Protein AF-A0A2N0WQU6-F1 (afdb_monomer)

Secondary structure (DSSP, 8-state):
-PPPHHHHHHHHHTTS-HHHHHS-EEEEEEETTEEEETTEEESSHHHHHHHHHH---SEEEEEE-TTS-HHHHHHHHHHHHHTT-SEEEEEESGGG--

Nearest PDB structures (foldseek):
  4czj-assembly2_B  TM=6.056E-01  e=1.283E-01  Caulobacter vibrioides
  1y9j-assembly1_A  TM=5.795E-01  e=1.784E-01  Rattus norvegicus
  4jro-assembly1_C  TM=5.990E-01  e=4.199E-01  Listeria monocytogenes EGD-e
  2g0t-assembly1_B  TM=4.919E-01  e=2.836E+00  Thermotoga maritima
  5obu-assembly1_A  TM=4.936E-01  e=2.327E+00  Mycoplasmoides genitalium G37

Solvent-accessible surface area (backbone atoms only — not comparable to full-atom values): 5663 Å² total; per-residue (Å²): 134,86,74,49,34,66,55,48,48,49,71,79,51,68,87,74,50,69,65,44,73,72,72,47,59,42,24,35,37,35,47,88,89,40,38,30,48,46,92,46,78,36,98,42,72,64,58,48,53,55,50,44,61,72,42,77,43,54,31,36,39,40,36,34,29,88,79,48,55,68,73,52,53,55,50,52,52,53,36,42,57,74,33,62,36,77,40,79,46,79,45,61,54,66,80,71,71,122

Sequence (98 aa):
MALSGKELAIKYHSLEDEEWVENGTNAISLICSSYCFNDRTFETKRDLLSFIKTFKAINVLIIYDSSTEPSLMAKVFKQCELSHASKISIKCVDTYGR

Foldseek 3Di:
DDQFQLSVCCVQVPPDPPVCVVVDEFEFECEPNWTDTGHDTDPDLVVNLVVLLVDLAQHYEYEHEPPDDPVSVVSSVVSNVVSVHNYYHYYYPVVVPD

Structure (mmCIF, N/CA/C/O backbone):
data_AF-A0A2N0WQU6-F1
#
_entry.id   AF-A0A2N0WQU6-F1
#
loop_
_atom_site.group_PDB
_atom_site.id
_atom_site.type_symbol
_atom_site.label_atom_id
_atom_site.label_alt_id
_atom_site.label_comp_id
_atom_site.label_asym_id
_atom_site.label_entity_id
_atom_site.label_seq_id
_atom_site.pdbx_PDB_ins_code
_atom_site.Cartn_x
_atom_site.Cartn_y
_atom_site.Cartn_z
_atom_site.occupancy
_atom_site.B_iso_or_equiv
_atom_site.auth_seq_id
_atom_site.auth_comp_id
_atom_site.auth_asym_id
_atom_site.auth_atom_id
_atom_site.pdbx_PDB_model_num
ATOM 1 N N . MET A 1 1 ? -4.421 -12.353 -18.406 1.00 39.19 1 MET A N 1
ATOM 2 C CA . MET A 1 1 ? -5.382 -12.600 -17.311 1.00 39.19 1 MET A CA 1
ATOM 3 C C . MET A 1 1 ? -4.846 -11.872 -16.090 1.00 39.19 1 MET A C 1
ATOM 5 O O . MET A 1 1 ? -3.727 -12.171 -15.693 1.00 39.19 1 MET A O 1
ATOM 9 N N . ALA A 1 2 ? -5.542 -10.841 -15.604 1.00 44.09 2 ALA A N 1
ATOM 10 C CA . ALA A 1 2 ? -5.141 -10.126 -14.393 1.00 44.09 2 ALA A CA 1
ATOM 11 C C . ALA A 1 2 ? -5.484 -11.012 -13.188 1.00 44.09 2 ALA A C 1
ATOM 13 O O . ALA A 1 2 ? -6.633 -11.421 -13.054 1.00 44.09 2 ALA A O 1
ATOM 14 N N . LEU A 1 3 ? -4.482 -11.376 -12.389 1.00 52.19 3 LEU A N 1
ATOM 15 C CA . LEU A 1 3 ? -4.675 -12.174 -11.177 1.00 52.19 3 LEU A CA 1
ATOM 16 C C . LEU A 1 3 ? -5.453 -11.332 -10.160 1.00 52.19 3 LEU A C 1
ATOM 18 O O . LEU A 1 3 ? -5.056 -10.197 -9.888 1.00 52.19 3 LEU A O 1
ATOM 22 N N . SER A 1 4 ? -6.539 -11.874 -9.605 1.00 58.03 4 SER A N 1
ATOM 23 C CA . SER A 1 4 ? -7.319 -11.172 -8.576 1.00 58.03 4 SER A CA 1
ATOM 24 C C . SER A 1 4 ? -6.485 -11.002 -7.296 1.00 58.03 4 SER A C 1
ATOM 26 O O . SER A 1 4 ? -5.566 -11.785 -7.034 1.00 58.03 4 SER A O 1
ATOM 28 N N . GLY A 1 5 ? -6.795 -10.002 -6.459 1.00 56.47 5 GLY A N 1
ATOM 29 C CA . GLY A 1 5 ? -6.056 -9.722 -5.215 1.00 56.47 5 GLY A CA 1
ATOM 30 C C . GLY A 1 5 ? -5.897 -10.947 -4.300 1.00 56.47 5 GLY A C 1
ATOM 31 O O . GLY A 1 5 ? -4.863 -11.113 -3.652 1.00 56.47 5 GLY A O 1
ATOM 32 N N . LYS A 1 6 ? -6.875 -11.862 -4.334 1.00 54.75 6 LYS A N 1
ATOM 33 C CA . LYS A 1 6 ? -6.843 -13.161 -3.645 1.00 54.75 6 LYS A CA 1
ATOM 34 C C . LYS A 1 6 ? -5.803 -14.124 -4.226 1.00 54.75 6 LYS A C 1
ATOM 36 O O . LYS A 1 6 ? -5.089 -14.776 -3.473 1.00 54.75 6 LYS A O 1
ATOM 41 N N . GLU A 1 7 ? -5.680 -14.204 -5.547 1.00 59.72 7 GLU A N 1
ATOM 42 C CA . GLU A 1 7 ? -4.689 -15.065 -6.207 1.00 59.72 7 GLU A CA 1
ATOM 43 C C . GLU A 1 7 ? -3.265 -14.541 -6.009 1.00 59.72 7 GLU A C 1
ATOM 45 O O . GLU A 1 7 ? -2.335 -15.327 -5.852 1.00 59.72 7 GLU A O 1
ATOM 50 N N . LEU A 1 8 ? -3.093 -13.216 -5.952 1.00 60.75 8 LEU A N 1
ATOM 51 C CA . LEU A 1 8 ? -1.818 -12.594 -5.595 1.00 60.75 8 LEU A CA 1
ATOM 52 C C . LEU A 1 8 ? -1.446 -12.904 -4.139 1.00 60.75 8 LEU A C 1
ATOM 54 O O . LEU A 1 8 ? -0.320 -13.322 -3.879 1.00 60.75 8 LEU A O 1
ATOM 58 N N . ALA A 1 9 ? -2.385 -12.783 -3.200 1.00 57.44 9 ALA A N 1
ATOM 59 C CA . ALA A 1 9 ? -2.143 -13.184 -1.817 1.00 57.44 9 ALA A CA 1
ATOM 60 C C . ALA A 1 9 ? -1.723 -14.661 -1.728 1.00 57.44 9 ALA A C 1
ATOM 62 O O . ALA A 1 9 ? -0.682 -14.966 -1.163 1.00 57.44 9 ALA A O 1
ATOM 63 N N . ILE A 1 10 ? -2.437 -15.569 -2.394 1.00 58.31 10 ILE A N 1
ATOM 64 C CA . ILE A 1 10 ? -2.100 -17.002 -2.390 1.00 58.31 10 ILE A CA 1
ATOM 65 C C . ILE A 1 10 ? -0.724 -17.269 -3.031 1.00 58.31 10 ILE A C 1
ATOM 67 O O . ILE A 1 10 ? 0.068 -18.044 -2.497 1.00 58.31 10 ILE A O 1
ATOM 71 N N . LYS A 1 11 ? -0.401 -16.608 -4.150 1.00 62.09 11 LYS A N 1
ATOM 72 C CA . LYS A 1 11 ? 0.852 -16.815 -4.896 1.00 62.09 11 LYS A CA 1
ATOM 73 C C . LYS A 1 11 ? 2.093 -16.289 -4.167 1.00 62.09 11 LYS A C 1
ATOM 75 O O . LYS A 1 11 ? 3.159 -16.887 -4.277 1.00 62.09 11 LYS A O 1
ATOM 80 N N . TYR A 1 12 ? 1.978 -15.169 -3.455 1.00 59.41 12 TYR A N 1
ATOM 81 C CA . TYR A 1 12 ? 3.114 -14.512 -2.793 1.00 59.41 12 TYR A CA 1
ATOM 82 C C . TYR A 1 12 ? 3.263 -14.870 -1.304 1.00 59.41 12 TYR A C 1
ATOM 84 O O . TYR A 1 12 ? 4.297 -14.551 -0.703 1.00 59.41 12 TYR A O 1
ATOM 92 N N . HIS A 1 13 ? 2.256 -15.523 -0.717 1.00 58.53 13 HIS A N 1
ATOM 93 C CA . HIS A 1 13 ? 2.203 -15.885 0.704 1.00 58.53 13 HIS A CA 1
ATOM 94 C C . HIS A 1 13 ? 2.055 -17.390 0.968 1.00 58.53 13 HIS A C 1
ATOM 96 O O . HIS A 1 13 ? 1.817 -17.750 2.110 1.00 58.53 13 HIS A O 1
ATOM 102 N N . SER A 1 14 ? 2.204 -18.248 -0.057 1.00 44.81 14 SER A N 1
ATOM 103 C CA . SER A 1 14 ? 2.273 -19.720 0.030 1.00 44.81 14 SER A CA 1
ATOM 104 C C . SER A 1 14 ? 1.667 -20.310 1.311 1.00 44.81 14 SER A C 1
ATOM 106 O O . SER A 1 14 ? 2.385 -20.608 2.254 1.00 44.81 14 SER A O 1
ATOM 108 N N . LEU A 1 15 ? 0.350 -20.526 1.309 1.00 47.16 15 LEU A N 1
ATOM 109 C CA . LEU A 1 15 ? -0.344 -21.459 2.212 1.00 47.16 15 LEU A CA 1
ATOM 110 C C . LEU A 1 15 ? -0.324 -21.190 3.737 1.00 47.16 15 LEU A C 1
ATOM 112 O O . LEU A 1 15 ? -0.882 -22.014 4.452 1.00 47.16 15 LEU A O 1
ATOM 116 N N . GLU A 1 16 ? 0.202 -20.079 4.262 1.00 46.34 16 GLU A N 1
ATOM 117 C CA . GLU A 1 16 ? 0.282 -19.887 5.733 1.00 46.34 16 GLU A CA 1
ATOM 118 C C . GLU A 1 16 ? -0.821 -19.025 6.375 1.00 46.34 16 GLU A C 1
ATOM 120 O O . GLU A 1 16 ? -0.797 -18.792 7.579 1.00 46.34 16 GLU A O 1
ATOM 125 N N . ASP A 1 17 ? -1.813 -18.548 5.626 1.00 53.66 17 ASP A N 1
ATOM 126 C CA . ASP A 1 17 ? -2.722 -17.532 6.164 1.00 53.66 17 ASP A CA 1
ATOM 127 C C . ASP A 1 17 ? -4.139 -17.679 5.566 1.00 53.66 17 ASP A C 1
ATOM 129 O O . ASP A 1 17 ? -4.634 -16.818 4.836 1.00 53.66 17 ASP A O 1
ATOM 133 N N . GLU A 1 18 ? -4.826 -18.789 5.872 1.00 51.84 18 GLU A N 1
ATOM 134 C CA . GLU A 1 18 ? -6.285 -18.923 5.658 1.00 51.84 18 GLU A CA 1
ATOM 135 C C . GLU A 1 18 ? -7.039 -17.696 6.220 1.00 51.84 18 GLU A C 1
ATOM 137 O O . GLU A 1 18 ? -7.972 -17.195 5.590 1.00 51.84 18 GLU A O 1
ATOM 142 N N . GLU A 1 19 ? -6.512 -17.087 7.291 1.00 52.75 19 GLU A N 1
ATOM 143 C CA . GLU A 1 19 ? -6.961 -15.813 7.867 1.00 52.75 19 GLU A CA 1
ATOM 144 C C . GLU A 1 19 ? -6.992 -14.631 6.880 1.00 52.75 19 GLU A C 1
ATOM 146 O O . GLU A 1 19 ? -7.839 -13.748 7.017 1.00 52.75 19 GLU A O 1
ATOM 151 N N . TRP A 1 20 ? -6.108 -14.571 5.878 1.00 59.09 20 TRP A N 1
ATOM 152 C CA . TRP A 1 20 ? -6.099 -13.489 4.880 1.00 59.09 20 TRP A CA 1
ATOM 153 C C . TRP A 1 20 ? -7.178 -13.680 3.820 1.00 59.09 20 TRP A C 1
ATOM 155 O O . TRP A 1 20 ? -7.755 -12.706 3.321 1.00 59.09 20 TRP A O 1
ATOM 165 N N . VAL A 1 21 ? -7.447 -14.938 3.471 1.00 53.91 21 VAL A N 1
ATOM 166 C CA . VAL A 1 21 ? -8.490 -15.304 2.515 1.00 53.91 21 VAL A CA 1
ATOM 167 C C . VAL A 1 21 ? -9.874 -15.179 3.154 1.00 53.91 21 VAL A C 1
ATOM 169 O O . VAL A 1 21 ? -10.800 -14.742 2.471 1.00 53.91 21 VAL A O 1
ATOM 172 N N . GLU A 1 22 ? -10.007 -15.502 4.443 1.00 53.47 22 GLU A N 1
ATOM 173 C CA . GLU A 1 22 ? -11.268 -15.429 5.190 1.00 53.47 22 GLU A CA 1
ATOM 174 C C . GLU A 1 22 ? -11.618 -14.013 5.676 1.00 53.47 22 GLU A C 1
ATOM 176 O O . GLU A 1 22 ? -12.761 -13.591 5.513 1.00 53.47 22 GLU A O 1
ATOM 181 N N . ASN A 1 23 ? -10.661 -13.230 6.196 1.00 56.09 23 ASN A N 1
ATOM 182 C CA . ASN A 1 23 ? -10.942 -11.867 6.688 1.00 56.09 23 ASN A CA 1
ATOM 183 C C . ASN A 1 23 ? -10.950 -10.789 5.589 1.00 56.09 23 ASN A C 1
ATOM 185 O O . ASN A 1 23 ? -11.214 -9.617 5.862 1.00 56.09 23 ASN A O 1
ATOM 189 N N . GLY A 1 24 ? -10.662 -11.172 4.343 1.00 60.78 24 GLY A N 1
ATOM 190 C CA . GLY A 1 24 ? -10.534 -10.252 3.220 1.00 60.78 24 GLY A CA 1
ATOM 191 C C . GLY A 1 24 ? -9.156 -9.589 3.177 1.00 60.78 24 GLY A C 1
ATOM 192 O O . GLY A 1 24 ? -8.731 -8.880 4.089 1.00 60.78 24 GLY A O 1
ATOM 193 N N . THR A 1 25 ? -8.449 -9.801 2.071 1.00 67.94 25 THR A N 1
ATOM 194 C CA . THR A 1 25 ? -7.153 -9.170 1.805 1.00 67.94 25 THR A CA 1
ATOM 195 C C . THR A 1 25 ? -7.340 -7.928 0.954 1.00 67.94 25 THR A C 1
ATOM 197 O O . THR A 1 25 ? -7.991 -7.992 -0.085 1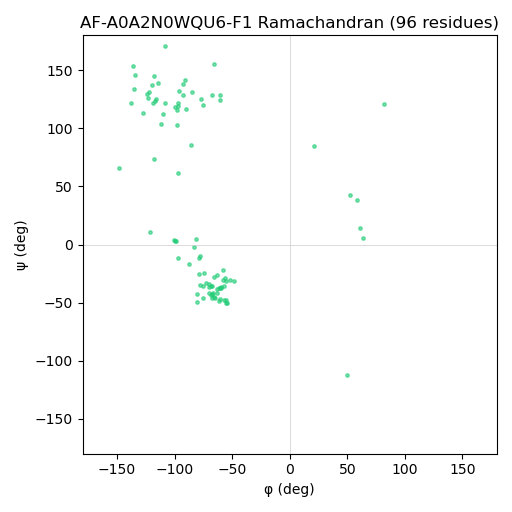.00 67.94 25 THR A O 1
ATOM 200 N N . ASN A 1 26 ? -6.715 -6.819 1.352 1.00 77.75 26 ASN A N 1
ATOM 201 C CA . ASN A 1 26 ? -6.578 -5.646 0.500 1.00 77.75 26 ASN A CA 1
ATOM 202 C C . ASN A 1 26 ? -5.201 -5.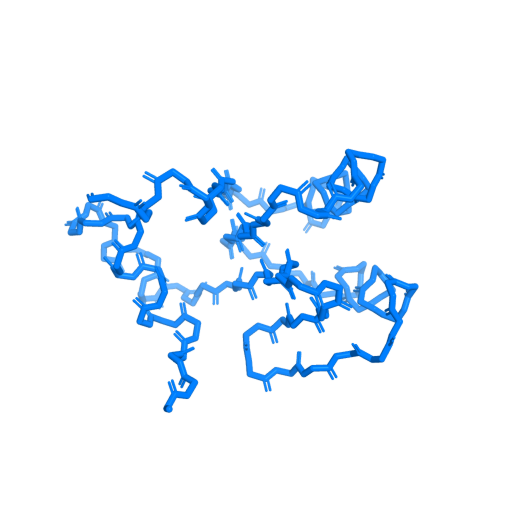637 -0.158 1.00 77.75 26 ASN A C 1
ATOM 204 O O . ASN A 1 26 ? -4.201 -5.313 0.478 1.00 77.75 26 ASN A O 1
ATOM 208 N N . ALA A 1 27 ? -5.145 -6.014 -1.430 1.00 79.50 27 ALA A N 1
ATOM 209 C CA . ALA A 1 27 ? -3.923 -6.041 -2.214 1.00 79.50 27 ALA A CA 1
ATOM 210 C C . ALA A 1 27 ? -3.707 -4.699 -2.925 1.00 79.50 27 ALA A C 1
ATOM 212 O O . ALA A 1 27 ? -4.479 -4.312 -3.792 1.00 79.50 27 ALA A O 1
ATOM 213 N N . ILE A 1 28 ? -2.640 -3.990 -2.590 1.00 84.06 28 ILE A N 1
ATOM 214 C CA . ILE A 1 28 ? -2.194 -2.775 -3.264 1.00 84.06 28 ILE A CA 1
ATOM 215 C C . ILE A 1 28 ? -1.089 -3.173 -4.232 1.00 84.06 28 ILE A C 1
ATOM 217 O O . ILE A 1 28 ? -0.033 -3.615 -3.799 1.00 84.06 28 ILE A O 1
ATOM 221 N N . SER A 1 29 ? -1.305 -3.008 -5.530 1.00 83.25 29 SER A N 1
ATOM 222 C CA . SER A 1 29 ? -0.313 -3.289 -6.563 1.00 83.25 29 SER A CA 1
ATOM 223 C C . SER A 1 29 ? 0.206 -1.987 -7.171 1.00 83.25 29 SER A C 1
ATOM 225 O O . SER A 1 29 ? -0.555 -1.160 -7.668 1.00 83.25 29 SER A O 1
ATOM 227 N N . LEU A 1 30 ? 1.519 -1.805 -7.085 1.00 84.12 30 LEU A N 1
ATOM 228 C CA . LEU A 1 30 ? 2.304 -0.698 -7.617 1.00 84.12 30 LEU A CA 1
ATOM 229 C C . LEU A 1 30 ? 3.271 -1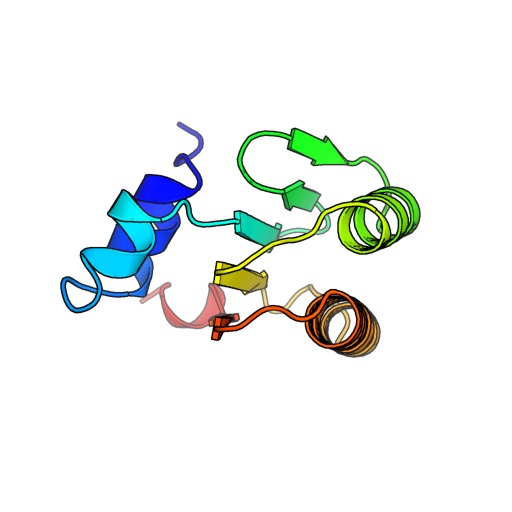.299 -8.644 1.00 84.12 30 LEU A C 1
ATOM 231 O O . LEU A 1 30 ? 4.438 -1.515 -8.343 1.00 84.12 30 LEU A O 1
ATOM 235 N N . ILE A 1 31 ? 2.772 -1.700 -9.811 1.00 80.12 31 ILE A N 1
ATOM 236 C CA . ILE A 1 31 ? 3.581 -2.420 -10.809 1.00 80.12 31 ILE A CA 1
ATOM 237 C C . ILE A 1 31 ? 3.575 -1.638 -12.114 1.00 80.12 31 ILE A C 1
ATOM 239 O O . ILE A 1 31 ? 2.511 -1.245 -12.588 1.00 80.12 31 ILE A O 1
ATOM 243 N N . CYS A 1 32 ? 4.748 -1.418 -12.712 1.00 77.88 32 CYS A N 1
ATOM 244 C CA . CYS A 1 32 ? 4.893 -0.739 -14.006 1.00 77.88 32 CYS A CA 1
ATOM 245 C C . CYS A 1 32 ? 4.169 0.620 -14.046 1.00 77.88 32 CYS A C 1
ATOM 247 O O . CYS A 1 32 ? 3.480 0.941 -15.013 1.00 77.88 32 CYS A O 1
ATOM 249 N N . SER A 1 33 ? 4.286 1.414 -12.975 1.00 73.81 33 SER A N 1
ATOM 250 C CA . SER A 1 33 ? 3.579 2.702 -12.819 1.00 73.81 33 SER A CA 1
ATOM 251 C C . SER A 1 33 ? 2.043 2.622 -12.833 1.00 73.81 33 SER A C 1
ATOM 253 O O . SER A 1 33 ? 1.380 3.655 -12.920 1.00 73.81 33 SER A O 1
ATOM 255 N N . SER A 1 34 ? 1.472 1.424 -12.698 1.00 80.62 34 SER A N 1
ATOM 256 C CA . SER A 1 34 ? 0.042 1.218 -12.468 1.00 80.62 34 SER A CA 1
ATOM 257 C C . SER A 1 34 ? -0.245 1.133 -10.974 1.00 80.62 34 SER A C 1
ATOM 259 O O . SER A 1 34 ? 0.491 0.494 -10.222 1.00 80.62 34 SER A O 1
ATOM 261 N N . TYR A 1 35 ? -1.330 1.780 -10.554 1.00 85.81 35 TYR A N 1
ATOM 262 C CA . TYR A 1 35 ? -1.772 1.841 -9.166 1.00 85.81 35 TYR A CA 1
ATOM 263 C C . TYR A 1 35 ? -3.077 1.063 -9.039 1.00 85.81 35 TYR A C 1
ATOM 265 O O . TYR A 1 35 ? -4.125 1.554 -9.441 1.00 85.81 35 TYR A O 1
ATOM 273 N N . CYS A 1 36 ? -3.041 -0.143 -8.490 1.00 81.44 36 CYS A N 1
ATOM 274 C CA . CYS A 1 36 ? -4.233 -0.960 -8.289 1.00 81.44 36 CYS A CA 1
ATOM 275 C C . CYS A 1 36 ? -4.460 -1.233 -6.801 1.00 81.44 36 CYS A C 1
ATOM 277 O O . CYS A 1 36 ? -3.518 -1.411 -6.035 1.00 81.44 36 CYS A O 1
ATOM 279 N N . PHE A 1 37 ? -5.723 -1.287 -6.400 1.00 83.88 37 PHE A N 1
ATOM 280 C CA . PHE A 1 37 ? -6.176 -1.744 -5.094 1.00 83.88 37 PHE A CA 1
ATOM 281 C C . PHE A 1 37 ? -7.237 -2.821 -5.310 1.00 83.88 37 PHE A C 1
ATOM 283 O O . PHE A 1 37 ? -8.320 -2.522 -5.811 1.00 83.88 37 PHE A O 1
ATOM 290 N N . ASN A 1 38 ? -6.943 -4.061 -4.932 1.00 78.94 38 ASN A N 1
ATOM 291 C CA . ASN A 1 38 ? -7.713 -5.248 -5.286 1.00 78.94 38 ASN A CA 1
ATOM 292 C C . ASN A 1 38 ? -7.972 -5.268 -6.801 1.00 78.94 38 ASN A C 1
ATOM 294 O O . ASN A 1 38 ? -7.028 -5.358 -7.581 1.00 78.94 38 ASN A O 1
ATOM 298 N N . ASP A 1 39 ? -9.227 -5.100 -7.207 1.00 76.81 39 ASP A N 1
ATOM 299 C CA . ASP A 1 39 ? -9.667 -5.064 -8.603 1.00 76.81 39 ASP A CA 1
ATOM 300 C C . ASP A 1 39 ? -9.873 -3.633 -9.141 1.00 76.81 39 ASP A C 1
ATOM 302 O O . ASP A 1 39 ? -10.301 -3.442 -10.279 1.00 76.81 39 ASP A O 1
ATOM 306 N N . ARG A 1 40 ? -9.581 -2.600 -8.340 1.00 81.31 40 ARG A N 1
ATOM 307 C CA . ARG A 1 40 ? -9.751 -1.194 -8.724 1.00 81.31 40 ARG A CA 1
ATOM 308 C C . ARG A 1 40 ? -8.430 -0.573 -9.152 1.00 81.31 40 ARG A C 1
ATOM 310 O O . ARG A 1 40 ? -7.514 -0.428 -8.347 1.00 81.31 40 ARG A O 1
ATOM 317 N N . THR A 1 41 ? -8.357 -0.137 -10.402 1.00 83.62 41 THR A N 1
ATOM 318 C CA . THR A 1 41 ? -7.214 0.611 -10.934 1.00 83.62 41 THR A CA 1
ATOM 319 C C . THR A 1 41 ? -7.417 2.113 -10.753 1.00 83.62 41 THR A C 1
ATOM 321 O O . THR A 1 41 ? -8.520 2.632 -10.923 1.00 83.62 41 THR A O 1
ATOM 324 N N . PHE A 1 42 ? -6.338 2.810 -10.423 1.00 84.88 42 PHE A N 1
ATOM 325 C CA . PHE A 1 42 ? -6.264 4.252 -10.258 1.00 84.88 42 PHE A CA 1
ATOM 326 C C . PHE A 1 42 ? -5.264 4.825 -11.256 1.00 84.88 42 PHE A C 1
ATOM 328 O O . PHE A 1 42 ? -4.161 4.308 -11.427 1.00 84.88 42 PHE A O 1
ATOM 335 N N . GLU A 1 43 ? -5.626 5.943 -11.877 1.00 81.00 43 GLU A N 1
ATOM 336 C CA . GLU A 1 43 ? -4.762 6.626 -12.846 1.00 81.00 43 GLU A CA 1
ATOM 337 C C . GLU A 1 43 ? -3.605 7.369 -12.168 1.00 81.00 43 GLU A C 1
ATOM 339 O O . GLU A 1 43 ? -2.558 7.602 -12.769 1.00 81.00 43 GLU A O 1
ATOM 344 N N . THR A 1 44 ? -3.764 7.746 -10.894 1.00 84.19 44 THR A N 1
ATOM 345 C CA . THR A 1 44 ? -2.739 8.494 -10.165 1.00 84.19 44 THR A CA 1
ATOM 346 C C . THR A 1 44 ? -2.490 7.953 -8.764 1.00 84.19 44 THR A C 1
ATOM 348 O O . THR A 1 44 ? -3.404 7.577 -8.030 1.00 84.19 44 THR A O 1
ATOM 351 N N . LYS A 1 45 ? -1.226 8.045 -8.331 1.00 85.44 45 LYS A N 1
ATOM 352 C CA . LYS A 1 45 ? -0.803 7.731 -6.958 1.00 85.44 45 LYS A CA 1
ATOM 353 C C . LYS A 1 45 ? -1.549 8.522 -5.881 1.00 85.44 45 LYS A C 1
ATOM 355 O O . LYS A 1 45 ? -1.683 8.049 -4.758 1.00 85.44 45 LYS A O 1
ATOM 360 N N . ARG A 1 46 ? -2.010 9.740 -6.194 1.00 85.31 46 ARG A N 1
ATOM 361 C CA . ARG A 1 46 ? -2.762 10.579 -5.245 1.00 85.31 46 ARG A CA 1
ATOM 362 C C . ARG A 1 46 ? -4.149 10.013 -4.975 1.00 85.31 46 ARG A C 1
ATOM 364 O O . ARG A 1 46 ? -4.560 10.008 -3.821 1.00 85.31 46 ARG A O 1
ATOM 371 N N . ASP A 1 47 ? -4.825 9.535 -6.015 1.00 87.00 47 ASP A N 1
ATOM 372 C CA . ASP A 1 47 ? -6.161 8.956 -5.892 1.00 87.00 47 ASP A CA 1
ATOM 373 C C . ASP A 1 47 ? -6.116 7.673 -5.055 1.00 87.00 47 ASP A C 1
ATOM 375 O O . ASP A 1 47 ? -6.827 7.557 -4.057 1.00 87.00 47 ASP A O 1
ATOM 379 N N . LEU A 1 48 ? -5.141 6.801 -5.348 1.00 85.75 48 LEU A N 1
ATOM 380 C CA . LEU A 1 48 ? -4.863 5.608 -4.549 1.00 85.75 48 LEU A CA 1
ATOM 381 C C . LEU A 1 48 ? -4.622 5.954 -3.066 1.00 85.75 48 LEU A C 1
ATOM 383 O O . LEU A 1 48 ? -5.239 5.365 -2.183 1.00 85.75 48 LEU A O 1
ATOM 387 N N . LEU A 1 49 ? -3.744 6.919 -2.768 1.00 84.38 49 LEU A N 1
ATOM 388 C CA . LEU A 1 49 ? -3.434 7.309 -1.383 1.00 84.38 49 LEU A CA 1
ATOM 389 C C . LEU A 1 49 ? -4.647 7.891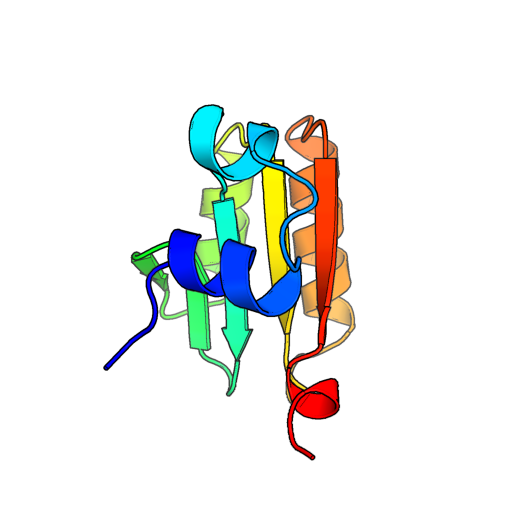 -0.643 1.00 84.38 49 LEU A C 1
ATOM 391 O O . LEU A 1 49 ? -4.811 7.637 0.550 1.00 84.38 49 LEU A O 1
ATOM 395 N N . SER A 1 50 ? -5.480 8.675 -1.328 1.00 85.75 50 SER A N 1
ATOM 396 C CA . SER A 1 50 ? -6.723 9.202 -0.759 1.00 85.75 50 SER A CA 1
ATOM 397 C C . SER A 1 50 ? -7.741 8.095 -0.495 1.00 85.75 50 SER A C 1
ATOM 399 O O . SER A 1 50 ? -8.432 8.154 0.516 1.00 85.75 50 SER A O 1
ATOM 401 N N . PHE A 1 51 ? -7.798 7.077 -1.355 1.00 85.19 51 PHE A N 1
ATOM 402 C CA . PHE A 1 51 ? -8.662 5.914 -1.166 1.00 85.19 51 PHE A CA 1
ATOM 403 C C . PHE A 1 51 ? -8.211 5.046 0.016 1.00 85.19 51 PHE A C 1
ATOM 405 O O . PHE A 1 51 ? -9.026 4.658 0.845 1.00 85.19 51 PHE A O 1
ATOM 412 N N . ILE A 1 52 ? -6.905 4.797 0.154 1.00 80.69 52 ILE A N 1
ATOM 413 C CA . ILE A 1 52 ? -6.358 4.038 1.291 1.00 80.69 52 ILE A CA 1
ATOM 414 C C . ILE A 1 52 ? -6.661 4.754 2.613 1.00 80.69 52 ILE A C 1
ATOM 416 O O . ILE A 1 52 ? -6.998 4.101 3.588 1.00 80.69 52 ILE A O 1
ATOM 420 N N . LYS A 1 53 ? -6.607 6.093 2.641 1.00 79.69 53 LYS A N 1
ATOM 421 C CA . LYS A 1 53 ? -6.949 6.886 3.835 1.00 79.69 53 LYS A CA 1
ATOM 422 C C . LYS A 1 53 ? -8.382 6.702 4.317 1.00 79.69 53 LYS A C 1
ATOM 424 O O . LYS A 1 53 ? -8.638 6.800 5.513 1.00 79.69 53 LYS A O 1
ATOM 429 N N . THR A 1 54 ? -9.325 6.557 3.394 1.00 78.19 54 THR A N 1
ATOM 430 C CA . THR A 1 54 ? -10.747 6.400 3.721 1.00 78.19 54 THR A CA 1
ATOM 431 C C . THR A 1 54 ? -11.124 4.947 3.966 1.00 78.19 54 THR A C 1
ATOM 433 O O . THR A 1 54 ? -12.165 4.685 4.567 1.00 78.19 54 THR A O 1
ATOM 436 N N . PHE A 1 55 ? -10.289 4.003 3.534 1.00 73.44 55 PHE A N 1
ATOM 437 C CA . PHE A 1 55 ? -10.569 2.585 3.635 1.00 73.44 55 PHE A CA 1
ATOM 438 C C . PHE A 1 55 ? -9.908 1.964 4.868 1.00 73.44 55 PHE A C 1
ATOM 440 O O . PHE A 1 55 ? -8.688 1.928 5.007 1.00 73.44 55 PHE A O 1
ATOM 447 N N . LYS A 1 56 ? -10.726 1.412 5.765 1.00 69.38 56 LYS A N 1
ATOM 448 C CA . LYS A 1 56 ? -10.244 0.733 6.970 1.00 69.38 56 LYS A CA 1
ATOM 449 C C . LYS A 1 56 ? -9.926 -0.727 6.641 1.00 69.38 56 LYS A C 1
ATOM 451 O O . LYS A 1 56 ? -10.780 -1.601 6.758 1.00 69.38 56 LYS A O 1
ATOM 456 N N . ALA A 1 57 ? -8.716 -0.978 6.153 1.00 66.56 57 ALA A N 1
ATOM 457 C CA . ALA A 1 57 ? -8.255 -2.326 5.833 1.00 66.56 57 ALA A CA 1
ATOM 458 C C . ALA A 1 57 ? -7.685 -3.021 7.076 1.00 66.56 57 ALA A C 1
ATOM 460 O O . ALA A 1 57 ? -6.839 -2.450 7.752 1.00 66.56 57 ALA A O 1
ATOM 461 N N . ILE A 1 58 ? -8.111 -4.259 7.345 1.00 69.00 58 ILE A N 1
ATOM 462 C CA . ILE A 1 58 ? -7.571 -5.090 8.437 1.00 69.00 58 ILE A CA 1
ATOM 463 C C . ILE A 1 58 ? -6.254 -5.743 7.991 1.00 69.00 58 ILE A C 1
ATOM 465 O O . ILE A 1 58 ? -5.233 -5.595 8.660 1.00 69.00 58 ILE A O 1
ATOM 469 N N . ASN A 1 59 ? -6.263 -6.372 6.812 1.00 76.38 59 ASN A N 1
ATOM 470 C CA . ASN A 1 59 ? -5.097 -7.005 6.197 1.00 76.38 59 ASN A CA 1
ATOM 471 C C . ASN A 1 59 ? -4.741 -6.300 4.883 1.00 76.38 59 ASN A C 1
ATOM 473 O O . ASN A 1 59 ? -5.590 -6.175 3.992 1.00 76.38 59 ASN A O 1
ATOM 477 N N . VAL A 1 60 ? -3.493 -5.842 4.761 1.00 80.31 60 VAL A N 1
ATOM 478 C CA . VAL A 1 60 ? -2.983 -5.137 3.578 1.00 80.31 60 VAL A CA 1
ATOM 479 C C . VAL A 1 60 ? -1.759 -5.844 3.01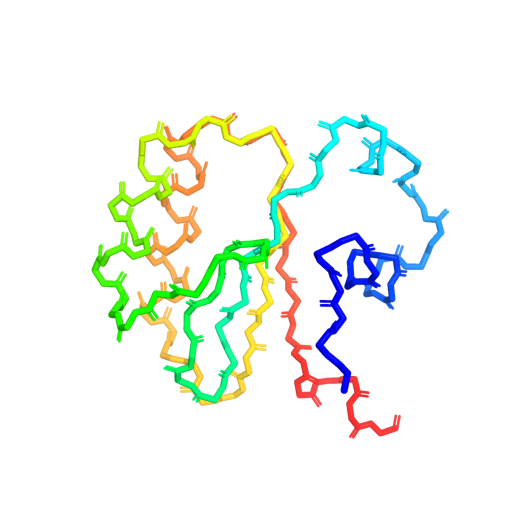0 1.00 80.31 60 VAL A C 1
ATOM 481 O O . VAL A 1 60 ? -0.764 -6.047 3.703 1.00 80.31 60 VAL A O 1
ATOM 484 N N . LEU A 1 61 ? -1.806 -6.167 1.720 1.00 81.38 61 LEU A N 1
ATOM 485 C CA . LEU A 1 61 ? -0.688 -6.706 0.954 1.00 81.38 61 LEU A CA 1
ATOM 486 C C . LEU A 1 61 ? -0.213 -5.656 -0.049 1.00 81.38 61 LEU A C 1
ATOM 488 O O . LEU A 1 61 ? -0.921 -5.348 -0.994 1.00 81.38 61 LEU A O 1
ATOM 492 N N . ILE A 1 62 ? 0.988 -5.121 0.126 1.00 84.06 62 ILE A N 1
ATOM 493 C CA . ILE A 1 62 ? 1.608 -4.164 -0.789 1.00 84.06 62 ILE A CA 1
ATOM 494 C C . I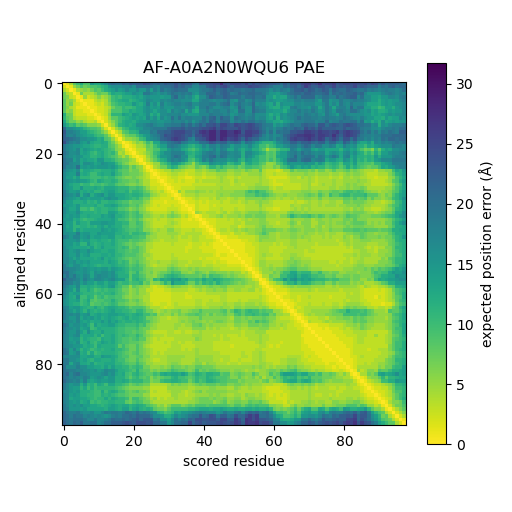LE A 1 62 ? 2.544 -4.926 -1.719 1.00 84.06 62 ILE A C 1
ATOM 496 O O . ILE A 1 62 ? 3.484 -5.583 -1.279 1.00 84.06 62 ILE A O 1
ATOM 500 N N . ILE A 1 63 ? 2.300 -4.811 -3.013 1.00 83.31 63 ILE A N 1
ATOM 501 C CA . ILE A 1 63 ? 3.051 -5.448 -4.083 1.00 83.31 63 ILE A CA 1
ATOM 502 C C . ILE A 1 63 ? 3.680 -4.335 -4.910 1.00 83.31 63 ILE A C 1
ATOM 504 O O . ILE A 1 63 ? 2.963 -3.465 -5.398 1.00 83.31 63 ILE A O 1
ATOM 508 N N . TYR A 1 64 ? 4.998 -4.346 -5.067 1.00 84.19 64 TYR A N 1
ATOM 509 C CA . TYR A 1 64 ? 5.714 -3.314 -5.817 1.00 84.19 64 TYR A CA 1
ATOM 510 C C . TYR A 1 64 ? 6.779 -3.911 -6.735 1.00 84.19 64 TYR A C 1
ATOM 512 O O . TYR A 1 64 ? 7.286 -5.000 -6.468 1.00 84.19 64 TYR A O 1
ATOM 520 N N . ASP A 1 65 ? 7.116 -3.209 -7.813 1.00 82.75 65 ASP A N 1
ATOM 521 C CA . ASP A 1 65 ? 8.217 -3.559 -8.720 1.00 82.75 65 ASP A CA 1
ATOM 522 C C . ASP A 1 65 ? 9.416 -2.604 -8.576 1.00 82.75 65 ASP A C 1
ATOM 524 O O . ASP A 1 65 ? 9.308 -1.561 -7.924 1.00 82.75 65 ASP A O 1
ATOM 528 N N . SER A 1 66 ? 10.554 -2.927 -9.201 1.00 79.75 66 SER A N 1
ATOM 529 C CA . SER A 1 66 ? 11.760 -2.077 -9.186 1.00 79.75 66 SER A CA 1
ATOM 530 C C . SER A 1 66 ? 11.537 -0.666 -9.747 1.00 79.75 66 SER A C 1
ATOM 532 O O . SER A 1 66 ? 12.287 0.252 -9.419 1.00 79.75 66 SER A O 1
ATOM 534 N N . SER A 1 67 ? 10.504 -0.464 -10.570 1.00 78.00 67 SER A N 1
ATOM 535 C CA . SER A 1 67 ? 10.131 0.851 -11.108 1.00 78.00 67 SER A CA 1
ATOM 536 C C . SER A 1 67 ? 9.373 1.717 -10.096 1.00 78.00 67 SER A C 1
ATOM 538 O O . SER A 1 67 ? 9.141 2.900 -10.352 1.00 78.00 67 SER A O 1
ATOM 540 N N . THR A 1 68 ? 8.956 1.160 -8.956 1.00 79.69 68 THR A N 1
ATOM 541 C CA . THR A 1 68 ? 8.208 1.901 -7.939 1.00 79.69 68 THR A CA 1
ATOM 542 C C . THR A 1 68 ? 9.126 2.796 -7.116 1.00 79.69 68 THR A C 1
ATOM 544 O O . THR A 1 68 ? 10.074 2.346 -6.476 1.00 79.69 68 THR A O 1
ATOM 547 N N . GLU A 1 69 ? 8.792 4.088 -7.063 1.00 83.38 69 GLU A N 1
ATOM 548 C CA . GLU A 1 69 ? 9.530 5.063 -6.262 1.00 83.38 69 GLU A CA 1
ATOM 549 C C . GLU A 1 69 ? 9.506 4.686 -4.760 1.00 83.38 69 GLU A C 1
ATOM 551 O O . GLU A 1 69 ? 8.419 4.548 -4.181 1.00 83.38 69 GLU A O 1
ATOM 556 N N . PRO A 1 70 ? 10.660 4.635 -4.064 1.00 80.25 70 PRO A N 1
ATOM 557 C CA . PRO A 1 70 ? 10.718 4.321 -2.631 1.00 80.25 70 PRO A CA 1
ATOM 558 C C . PRO A 1 70 ? 9.866 5.273 -1.783 1.00 80.25 70 PRO A C 1
ATOM 560 O O . PRO A 1 70 ? 9.207 4.876 -0.822 1.00 80.25 70 PRO A O 1
ATOM 563 N N . SER A 1 71 ? 9.819 6.550 -2.177 1.00 85.19 71 SER A N 1
ATOM 564 C CA . SER A 1 71 ? 8.999 7.566 -1.516 1.00 85.19 71 SER A CA 1
ATOM 565 C C . SER A 1 71 ? 7.500 7.303 -1.646 1.00 85.19 71 SER A C 1
ATOM 567 O O . SER A 1 71 ? 6.732 7.733 -0.785 1.00 85.19 71 SER A O 1
ATOM 569 N N . LEU A 1 72 ? 7.058 6.635 -2.716 1.00 83.69 72 LEU A N 1
ATOM 570 C CA . LEU A 1 72 ? 5.664 6.241 -2.867 1.00 83.69 72 LEU A CA 1
ATOM 571 C C . LEU A 1 72 ? 5.341 5.048 -1.968 1.00 83.69 72 LEU A C 1
ATOM 573 O O . LEU A 1 72 ? 4.348 5.105 -1.245 1.00 83.69 72 LEU A O 1
ATOM 577 N N . MET A 1 73 ? 6.199 4.025 -1.950 1.00 84.06 73 MET A N 1
ATOM 578 C CA . MET A 1 73 ? 6.036 2.871 -1.061 1.00 84.06 73 MET A CA 1
ATOM 579 C C . MET A 1 73 ? 5.938 3.316 0.406 1.00 84.06 73 MET A C 1
ATOM 581 O O . MET A 1 73 ? 4.991 2.946 1.098 1.00 84.06 73 MET A O 1
ATOM 585 N N . ALA A 1 74 ? 6.839 4.197 0.853 1.00 85.25 74 ALA A N 1
ATOM 586 C CA . ALA A 1 74 ? 6.814 4.743 2.209 1.00 85.25 74 ALA A CA 1
ATOM 587 C C . ALA A 1 74 ? 5.507 5.494 2.524 1.00 85.25 74 ALA A C 1
ATOM 589 O O . ALA A 1 74 ? 4.982 5.405 3.634 1.00 85.25 74 ALA A O 1
ATOM 590 N N . LYS A 1 75 ? 4.943 6.222 1.548 1.00 87.62 75 LYS A N 1
ATOM 591 C CA . LYS A 1 75 ? 3.649 6.902 1.711 1.00 87.62 75 LYS A CA 1
ATOM 592 C C . LYS A 1 75 ? 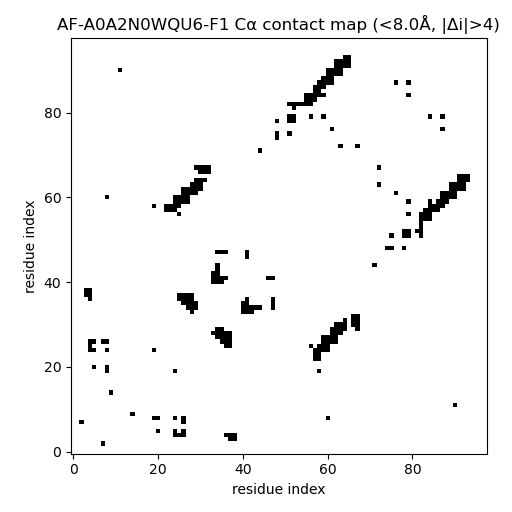2.503 5.907 1.842 1.00 87.62 75 LYS A C 1
ATOM 594 O O . LYS A 1 75 ? 1.670 6.101 2.720 1.00 87.62 75 LYS A O 1
ATOM 599 N N . VAL A 1 76 ? 2.460 4.881 0.993 1.00 84.88 76 VAL A N 1
ATOM 600 C CA . VAL A 1 76 ? 1.425 3.836 1.028 1.00 84.88 76 VAL A CA 1
ATOM 601 C C . VAL A 1 76 ? 1.480 3.092 2.357 1.00 84.88 76 VAL A C 1
ATOM 603 O O . VAL A 1 76 ? 0.461 3.003 3.036 1.00 84.88 76 VAL A O 1
ATOM 606 N N . PHE A 1 77 ? 2.672 2.664 2.778 1.00 84.06 77 PHE A N 1
ATOM 607 C CA . PHE A 1 77 ? 2.884 2.008 4.066 1.00 84.06 77 PHE A CA 1
ATOM 608 C C . PHE A 1 77 ? 2.386 2.869 5.231 1.00 84.06 77 PHE A C 1
ATOM 610 O O . PHE A 1 77 ? 1.540 2.432 6.007 1.00 84.06 77 PHE A O 1
ATOM 617 N N . LYS A 1 78 ? 2.795 4.143 5.276 1.00 86.44 78 LYS A N 1
ATOM 618 C CA . LYS A 1 78 ? 2.356 5.083 6.313 1.00 86.44 78 LYS A CA 1
ATOM 619 C C . LYS A 1 78 ? 0.837 5.285 6.331 1.00 86.44 78 LYS A C 1
ATOM 621 O O . LYS A 1 78 ? 0.263 5.447 7.401 1.00 86.44 78 LYS A O 1
ATOM 626 N N . GLN A 1 79 ? 0.166 5.303 5.174 1.00 84.44 79 GLN A N 1
ATOM 627 C CA . GLN A 1 79 ? -1.302 5.381 5.145 1.00 84.44 79 GLN A CA 1
ATOM 628 C C . GLN A 1 79 ? -1.964 4.108 5.679 1.00 84.44 79 GLN A C 1
ATOM 630 O O . GLN A 1 79 ? -2.991 4.201 6.346 1.00 84.44 79 GLN A O 1
ATOM 635 N N . CYS A 1 80 ? -1.377 2.939 5.425 1.00 81.38 80 CYS A N 1
ATOM 636 C CA . CYS A 1 80 ? -1.883 1.673 5.954 1.00 81.38 80 CYS A CA 1
ATOM 637 C C . CYS A 1 80 ? -1.746 1.618 7.482 1.00 81.38 80 CYS A C 1
ATOM 639 O O . CYS A 1 80 ? -2.700 1.248 8.162 1.00 81.38 80 CYS A O 1
ATOM 641 N N . GLU A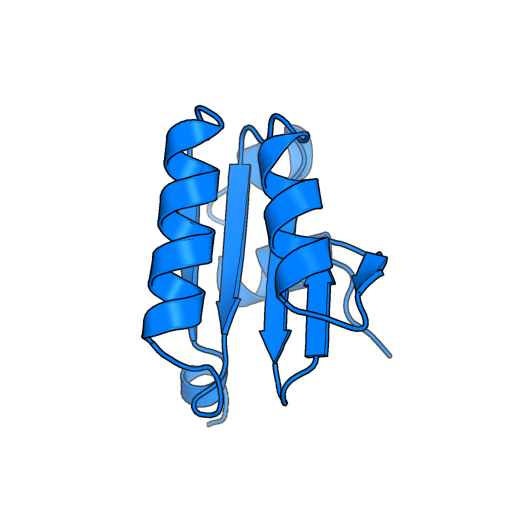 1 81 ? -0.615 2.081 8.026 1.00 80.75 81 GLU A N 1
ATOM 642 C CA . GLU A 1 81 ? -0.432 2.221 9.478 1.00 80.75 81 GLU A CA 1
ATOM 643 C C . GLU A 1 81 ? -1.461 3.180 10.094 1.00 80.75 81 GLU A C 1
ATOM 645 O O . GLU A 1 81 ? -2.112 2.847 11.083 1.00 80.75 81 GLU A O 1
ATOM 650 N N . LEU A 1 82 ? -1.669 4.353 9.480 1.00 81.75 82 LEU A N 1
ATOM 651 C CA . LEU A 1 82 ? -2.660 5.334 9.945 1.00 81.75 82 LEU A CA 1
ATOM 652 C C . LEU A 1 82 ? -4.101 4.811 9.882 1.00 81.75 82 LEU A C 1
ATOM 654 O O . LEU A 1 82 ? -4.949 5.258 10.650 1.00 81.75 82 LEU A O 1
ATOM 658 N N . SER A 1 83 ? -4.378 3.863 8.989 1.00 72.38 83 SER A N 1
ATOM 659 C CA . SER A 1 83 ? -5.700 3.243 8.845 1.00 72.38 83 SER A CA 1
ATOM 660 C C . SER A 1 83 ? -5.957 2.132 9.873 1.00 72.38 83 SER A C 1
ATOM 662 O O . SER A 1 83 ? -7.013 1.501 9.831 1.00 72.38 83 SER A O 1
ATOM 664 N N . HIS A 1 84 ? -5.031 1.925 10.822 1.00 70.31 84 HIS A N 1
ATOM 665 C CA . HIS A 1 84 ? -5.049 0.851 11.819 1.00 70.31 84 HIS A CA 1
ATOM 666 C C . HIS A 1 84 ? -5.070 -0.554 11.200 1.00 70.31 84 HIS A C 1
ATOM 668 O O . HIS A 1 84 ? -5.739 -1.448 11.720 1.00 70.31 84 HIS A O 1
ATOM 674 N N . ALA A 1 85 ? -4.341 -0.758 10.098 1.00 69.38 85 ALA A N 1
ATOM 675 C CA . ALA A 1 85 ? -4.181 -2.093 9.536 1.00 69.38 85 ALA A CA 1
ATOM 676 C C . ALA A 1 85 ? -3.497 -3.018 10.550 1.00 69.38 85 ALA A C 1
ATOM 678 O O . ALA A 1 85 ? -2.412 -2.720 11.048 1.00 69.38 85 ALA A O 1
ATOM 679 N N . SER A 1 86 ? -4.147 -4.137 10.864 1.00 69.00 86 SER A N 1
ATOM 680 C CA . SER A 1 86 ? -3.660 -5.124 11.830 1.00 69.00 86 SER A CA 1
ATOM 681 C C . SER A 1 86 ? -2.478 -5.918 11.283 1.00 69.00 86 SER A C 1
ATOM 683 O O . SER A 1 86 ? -1.575 -6.271 12.039 1.00 69.00 86 SER A O 1
ATOM 685 N N . LYS A 1 87 ? -2.456 -6.172 9.970 1.00 75.44 87 LYS A N 1
ATOM 686 C CA . LYS A 1 87 ? -1.382 -6.917 9.309 1.00 75.44 87 LYS A CA 1
ATOM 687 C C . LYS A 1 87 ? -1.024 -6.247 7.985 1.00 75.44 87 LYS A C 1
ATOM 689 O O . LYS A 1 87 ? -1.872 -6.084 7.109 1.00 75.44 87 LYS A O 1
ATOM 694 N N . ILE A 1 88 ? 0.240 -5.852 7.839 1.00 79.44 88 ILE A N 1
ATOM 695 C CA . ILE A 1 88 ? 0.776 -5.253 6.611 1.00 79.44 88 ILE A CA 1
ATOM 696 C C . ILE A 1 88 ? 1.895 -6.155 6.097 1.00 79.44 88 ILE A C 1
ATOM 698 O O . ILE A 1 88 ? 2.869 -6.408 6.799 1.00 79.44 88 ILE A O 1
ATOM 702 N N . SER A 1 89 ? 1.761 -6.638 4.868 1.00 79.81 89 SER A N 1
ATOM 703 C CA . SER A 1 89 ? 2.795 -7.400 4.163 1.00 79.81 89 SER A CA 1
ATOM 704 C C . SER A 1 89 ? 3.285 -6.611 2.964 1.00 79.81 89 SER A C 1
ATOM 706 O O . SER A 1 89 ? 2.479 -6.025 2.252 1.00 79.81 89 SER A O 1
ATOM 708 N N . ILE A 1 90 ? 4.593 -6.612 2.712 1.00 80.94 90 ILE A N 1
ATOM 709 C CA . ILE A 1 90 ? 5.195 -5.930 1.562 1.00 80.94 90 ILE A CA 1
ATOM 710 C C . ILE A 1 90 ? 5.994 -6.955 0.755 1.00 80.94 90 ILE A C 1
ATOM 712 O O . ILE A 1 90 ? 6.796 -7.699 1.320 1.00 80.94 90 ILE A O 1
ATOM 716 N N . LYS A 1 91 ? 5.766 -7.019 -0.558 1.00 79.00 91 LYS A N 1
ATOM 717 C CA . LYS A 1 91 ? 6.396 -7.979 -1.470 1.00 79.00 91 LYS A CA 1
ATOM 718 C C . LYS A 1 91 ? 6.871 -7.282 -2.743 1.00 79.00 91 LYS A C 1
ATOM 720 O O . LYS A 1 91 ? 6.131 -6.513 -3.352 1.00 79.00 91 LYS A O 1
ATOM 725 N N . CYS A 1 92 ? 8.098 -7.591 -3.152 1.00 77.88 92 CYS A N 1
ATOM 726 C CA . CYS A 1 92 ? 8.668 -7.133 -4.415 1.00 77.88 92 CYS A CA 1
ATOM 727 C C . CYS A 1 92 ? 8.415 -8.174 -5.516 1.00 77.88 92 CYS A C 1
ATOM 729 O O . CYS A 1 92 ? 8.732 -9.349 -5.320 1.00 77.88 92 CYS A O 1
ATOM 731 N N . VAL A 1 93 ? 7.864 -7.775 -6.666 1.00 73.31 93 VAL A N 1
ATOM 732 C CA . VAL A 1 93 ? 7.600 -8.705 -7.785 1.00 73.31 93 VAL A CA 1
ATOM 733 C C . VAL A 1 93 ? 8.835 -9.033 -8.609 1.00 73.31 93 VAL A C 1
ATOM 735 O O . VAL A 1 93 ? 8.902 -10.133 -9.152 1.00 73.31 93 VAL A O 1
ATOM 738 N N . ASP A 1 94 ? 9.837 -8.151 -8.639 1.00 66.81 94 ASP A N 1
ATOM 739 C CA . ASP A 1 94 ? 11.118 -8.408 -9.313 1.00 66.81 94 ASP A CA 1
ATOM 740 C C . ASP A 1 94 ? 11.818 -9.659 -8.767 1.00 66.81 94 ASP A C 1
ATOM 742 O O . ASP A 1 94 ? 12.508 -10.367 -9.494 1.00 66.81 94 ASP A O 1
ATOM 746 N N . THR A 1 95 ? 11.609 -9.976 -7.488 1.00 52.62 95 THR A N 1
ATOM 747 C CA . THR A 1 95 ? 12.245 -11.124 -6.828 1.00 52.62 95 THR A CA 1
ATOM 748 C C . THR A 1 95 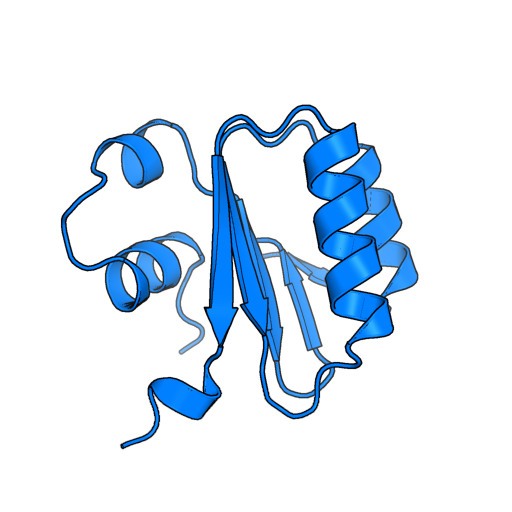? 11.575 -12.463 -7.165 1.00 52.62 95 THR A C 1
ATOM 750 O O . THR A 1 95 ? 12.149 -13.508 -6.886 1.00 52.62 95 THR A O 1
ATOM 753 N N . TYR A 1 96 ? 10.390 -12.459 -7.786 1.00 50.28 96 TYR A N 1
ATOM 754 C CA . TYR A 1 96 ? 9.669 -13.678 -8.192 1.00 50.28 96 TYR A CA 1
ATOM 755 C C . TYR A 1 96 ? 9.827 -14.006 -9.686 1.00 50.28 96 TYR A C 1
ATOM 757 O O . TYR A 1 96 ? 9.211 -14.948 -10.184 1.00 50.28 96 TYR A O 1
ATOM 765 N N . GLY A 1 97 ? 10.638 -13.225 -10.406 1.00 44.72 97 GLY A N 1
ATOM 766 C CA . GLY A 1 97 ? 11.007 -13.452 -11.799 1.00 44.72 97 GLY A CA 1
ATOM 767 C C . GLY A 1 97 ? 12.357 -14.151 -11.938 1.00 44.72 97 GLY A C 1
ATOM 768 O O . GLY A 1 97 ? 13.275 -13.568 -12.512 1.00 44.72 97 GLY A O 1
ATOM 769 N N . ARG A 1 98 ? 12.490 -15.375 -11.416 1.00 37.88 98 ARG A N 1
ATOM 770 C CA . ARG A 1 98 ? 13.473 -16.366 -11.881 1.00 37.88 98 ARG A CA 1
ATOM 771 C C . ARG A 1 98 ? 13.050 -17.778 -11.513 1.00 37.88 98 ARG A C 1
ATOM 773 O O . ARG A 1 98 ? 12.687 -17.984 -10.337 1.00 37.88 98 ARG A O 1
#

Mean predicted aligned error: 9.45 Å

pLDDT: mean 72.34, std 13.45, range [37.88, 87.62]

Radius of gyration: 12.49 Å; Cα contacts (8 Å, |Δi|>4): 154; chains: 1; bounding box: 25×32×29 Å